Protein AF-A0A848N5G3-F1 (afdb_monomer_lite)

Foldseek 3Di:
DDPDAQPVQKDDDDDDDADVPDDDDDDIDGHDDPDFDPEKHKDKDKDWDDDDPPPPPDPDDPDDDDDDTDIDIDMDIDHPDPDDDDWDKDWDDWDWDADPNDIDIDIDIDTPHNYDDPPDDDDDDDDDVPDD

Radius of gyration: 24.04 Å; chains: 1; bounding box: 46×55×65 Å

pLDDT: mean 83.42, std 13.01, range [45.81, 96.75]

InterPro domains:
  IPR010317 WxL Interacting Protein, peptidoglycan binding domain [PF06030] (4-48)
  IPR021759 WxL Interacting Protein, host binding domain [PF11797] (62-131)

Organism: Enterococcus mundtii (NCBI:txid53346)

Structure (mmCIF, N/CA/C/O backbone):
data_AF-A0A848N5G3-F1
#
_entry.id   AF-A0A848N5G3-F1
#
loop_
_atom_site.group_PDB
_atom_site.id
_atom_site.type_symbol
_atom_site.label_atom_id
_atom_site.label_alt_id
_atom_site.label_comp_id
_atom_site.label_asym_id
_atom_site.label_entity_id
_atom_site.label_seq_id
_atom_site.pdbx_PDB_ins_code
_atom_site.Cartn_x
_atom_site.Cartn_y
_atom_site.Cartn_z
_atom_site.occupancy
_atom_site.B_iso_or_equiv
_atom_site.auth_seq_id
_atom_site.auth_comp_id
_atom_site.auth_asym_id
_atom_site.auth_atom_id
_atom_site.pdbx_PDB_model_num
ATOM 1 N N . THR A 1 1 ? -9.694 -2.261 -12.294 1.00 49.56 1 THR A N 1
ATOM 2 C CA . THR A 1 1 ? -10.459 -1.640 -11.190 1.00 49.56 1 THR A CA 1
ATOM 3 C C . THR A 1 1 ? -10.430 -2.597 -10.019 1.00 49.56 1 THR A C 1
ATOM 5 O O . THR A 1 1 ? -10.474 -3.795 -10.275 1.00 49.56 1 THR A O 1
ATOM 8 N N . LEU A 1 2 ? -10.287 -2.117 -8.780 1.00 58.41 2 LEU A N 1
ATOM 9 C CA . LEU A 1 2 ? -10.338 -2.979 -7.589 1.00 58.41 2 LEU A CA 1
ATOM 10 C C . LEU A 1 2 ? -11.713 -3.656 -7.506 1.00 58.41 2 LEU A C 1
ATOM 12 O O . LEU A 1 2 ? -12.726 -2.984 -7.676 1.00 58.41 2 LEU A O 1
ATOM 16 N N . ILE A 1 3 ? -11.730 -4.977 -7.310 1.00 70.19 3 ILE A N 1
ATOM 17 C CA . ILE A 1 3 ? -12.964 -5.783 -7.306 1.00 70.19 3 ILE A CA 1
ATOM 18 C C . ILE A 1 3 ? -13.710 -5.612 -5.973 1.00 70.19 3 ILE A C 1
ATOM 20 O O . ILE A 1 3 ? -14.935 -5.548 -5.961 1.00 70.19 3 ILE A O 1
ATOM 24 N N . HIS A 1 4 ? -12.969 -5.473 -4.870 1.00 75.94 4 HIS A N 1
ATOM 25 C CA . HIS A 1 4 ? -13.489 -5.226 -3.525 1.00 75.94 4 HIS A CA 1
ATOM 26 C C . HIS A 1 4 ? -12.568 -4.258 -2.780 1.00 75.94 4 HIS A C 1
ATOM 28 O O . HIS A 1 4 ? -11.347 -4.315 -2.958 1.00 75.94 4 HIS A O 1
ATOM 34 N N . SER A 1 5 ? -13.141 -3.390 -1.945 1.00 82.00 5 SER A N 1
ATOM 35 C CA . SER A 1 5 ? -12.381 -2.517 -1.048 1.00 82.00 5 SER A CA 1
ATOM 36 C C . SER A 1 5 ? -12.367 -3.090 0.370 1.00 82.00 5 SER A C 1
ATOM 38 O O . SER A 1 5 ? -13.338 -3.698 0.813 1.00 82.00 5 SER A O 1
ATOM 40 N N . LEU A 1 6 ? -11.245 -2.958 1.084 1.00 83.12 6 LEU A N 1
ATOM 41 C CA . LEU A 1 6 ? -11.062 -3.624 2.380 1.00 83.12 6 LEU A CA 1
ATOM 42 C C . LEU A 1 6 ? -11.947 -3.026 3.491 1.00 83.12 6 LEU A C 1
ATOM 44 O O . LEU A 1 6 ? -12.333 -3.740 4.412 1.00 83.12 6 LEU A O 1
ATOM 48 N N . ASP A 1 7 ? -12.293 -1.745 3.390 1.00 81.88 7 ASP A N 1
ATOM 49 C CA . ASP A 1 7 ? -13.213 -1.056 4.302 1.00 81.88 7 ASP A CA 1
ATOM 50 C C . ASP A 1 7 ? -14.642 -1.614 4.238 1.00 81.88 7 ASP A C 1
ATOM 52 O O . ASP A 1 7 ? -15.320 -1.657 5.257 1.00 81.88 7 ASP A O 1
ATOM 56 N N . GLU A 1 8 ? -15.081 -2.114 3.082 1.00 83.50 8 GLU A N 1
ATOM 57 C CA . GLU A 1 8 ? -16.385 -2.777 2.934 1.00 83.50 8 GLU A CA 1
ATOM 58 C C . GLU A 1 8 ? -16.408 -4.177 3.568 1.00 83.50 8 GLU A C 1
ATOM 60 O O . GLU A 1 8 ? -17.469 -4.693 3.918 1.00 83.50 8 GLU A O 1
ATOM 65 N N . LEU A 1 9 ? -15.236 -4.804 3.707 1.00 85.12 9 LEU A N 1
ATOM 66 C CA . LEU A 1 9 ? -15.079 -6.160 4.238 1.00 85.12 9 LEU A CA 1
ATOM 67 C C . LEU A 1 9 ? -14.825 -6.175 5.750 1.00 85.12 9 LEU A C 1
ATOM 69 O O . LEU A 1 9 ? -14.926 -7.227 6.382 1.00 85.12 9 LEU A O 1
ATOM 73 N N . MET A 1 10 ? -14.460 -5.038 6.340 1.00 84.88 10 MET A N 1
ATOM 74 C CA . MET A 1 10 ? -14.122 -4.922 7.755 1.00 84.88 10 MET A CA 1
ATOM 75 C C . MET A 1 10 ? -15.153 -4.065 8.475 1.00 84.88 10 MET A C 1
ATOM 77 O O . MET A 1 10 ? -15.399 -2.920 8.110 1.00 84.88 10 MET A O 1
ATOM 81 N N . THR A 1 11 ? -15.731 -4.594 9.550 1.00 79.00 11 THR A N 1
ATOM 82 C CA . THR A 1 11 ? -16.658 -3.804 10.364 1.00 79.00 11 THR A CA 1
ATOM 83 C C . THR A 1 11 ? -15.872 -2.769 11.177 1.00 79.00 11 THR A C 1
ATOM 85 O O . THR A 1 11 ? -14.921 -3.157 11.865 1.00 79.00 11 THR A O 1
ATOM 88 N N . PRO A 1 12 ? -16.244 -1.474 11.144 1.00 67.38 12 PRO A N 1
ATOM 89 C CA . PRO A 1 12 ? -15.570 -0.462 11.947 1.00 67.38 12 PRO A CA 1
ATOM 90 C C . PRO A 1 12 ? -15.715 -0.784 13.437 1.00 67.38 12 PRO A C 1
ATOM 92 O O . PRO A 1 12 ? -16.802 -1.125 13.906 1.00 67.38 12 PRO A O 1
ATOM 95 N N . SER A 1 13 ? -14.615 -0.676 14.185 1.00 69.31 13 SER A N 1
ATOM 96 C CA . SER A 1 13 ? -14.664 -0.743 15.645 1.00 69.31 13 SER A CA 1
ATOM 97 C C . SER A 1 13 ? -15.251 0.554 16.198 1.00 69.31 13 SER A C 1
ATOM 99 O O . SER A 1 13 ? -14.902 1.639 15.729 1.00 69.31 13 SER A O 1
ATOM 101 N N . GLU A 1 14 ? -16.104 0.451 17.214 1.00 76.69 14 GLU A N 1
ATOM 102 C CA . GLU A 1 14 ? -16.602 1.609 17.960 1.00 76.69 14 GLU A CA 1
ATOM 103 C C . GLU A 1 14 ? -15.463 2.390 18.644 1.00 76.69 14 GLU A C 1
ATOM 105 O O . GLU A 1 14 ? -14.316 1.937 18.714 1.00 76.69 14 GLU A O 1
ATOM 110 N N . VAL A 1 15 ? -15.782 3.579 19.166 1.00 84.19 15 VAL A N 1
ATOM 111 C CA . VAL A 1 15 ? -14.841 4.385 19.956 1.00 84.19 15 VAL A CA 1
ATOM 112 C C . VAL A 1 15 ? -14.393 3.585 21.179 1.00 84.19 15 VAL A C 1
ATOM 114 O O . VAL A 1 15 ? -15.206 3.175 22.005 1.00 84.19 15 VAL A O 1
ATOM 117 N N . ILE A 1 16 ? -13.083 3.381 21.310 1.00 83.81 16 ILE A N 1
ATOM 118 C CA . ILE A 1 16 ? -12.501 2.633 22.425 1.00 83.81 16 ILE A CA 1
ATOM 119 C C . ILE A 1 16 ? -12.056 3.610 23.510 1.00 83.81 16 ILE A C 1
ATOM 121 O O . ILE A 1 16 ? -11.144 4.407 23.309 1.00 83.81 16 ILE A O 1
ATOM 125 N N . THR A 1 17 ? -12.655 3.512 24.695 1.00 86.94 17 THR A N 1
ATOM 126 C CA . THR A 1 17 ? -12.182 4.228 25.887 1.00 86.94 17 THR A CA 1
ATOM 127 C C . THR A 1 17 ? -11.047 3.447 26.544 1.00 86.94 17 THR A C 1
ATOM 129 O O . THR A 1 17 ? -11.210 2.257 26.821 1.00 86.94 17 THR A O 1
ATOM 132 N N . LEU A 1 18 ? -9.923 4.101 26.833 1.00 85.25 18 LEU A N 1
ATOM 133 C CA . LEU A 1 18 ? -8.777 3.528 27.545 1.00 85.25 18 LEU A CA 1
ATOM 134 C C . LEU A 1 18 ? -8.445 4.389 28.767 1.00 85.25 18 LEU A C 1
ATOM 136 O O . LEU A 1 18 ? -8.372 5.611 28.661 1.00 85.25 18 LEU A O 1
ATOM 140 N N . ALA A 1 19 ? -8.228 3.761 29.919 1.00 88.62 19 ALA A N 1
ATOM 141 C CA . ALA A 1 19 ? -7.653 4.414 31.087 1.00 88.62 19 ALA A CA 1
ATOM 142 C C . ALA A 1 19 ? -6.123 4.549 30.952 1.00 88.62 19 ALA A C 1
ATOM 144 O O . ALA A 1 19 ? -5.477 3.887 30.136 1.00 88.62 19 ALA A O 1
ATOM 145 N N . GLY A 1 20 ? -5.516 5.400 31.783 1.00 87.94 20 GLY A N 1
ATOM 146 C CA . GLY A 1 20 ? -4.062 5.571 31.805 1.00 87.94 20 GLY A CA 1
ATOM 147 C C . GLY A 1 20 ? -3.332 4.251 32.087 1.00 87.94 20 GLY A C 1
ATOM 148 O O . GLY A 1 20 ? -3.651 3.561 33.053 1.00 87.94 20 GLY A O 1
ATOM 149 N N . ASN A 1 21 ? -2.338 3.923 31.255 1.00 89.75 21 ASN A N 1
ATOM 150 C CA . ASN A 1 21 ? -1.591 2.654 31.273 1.00 89.75 21 ASN A CA 1
ATOM 151 C C . ASN A 1 21 ? -2.446 1.387 31.060 1.00 89.75 21 ASN A C 1
ATOM 153 O O . ASN A 1 21 ? -1.993 0.283 31.366 1.00 89.75 21 ASN A O 1
ATOM 157 N N . GLU A 1 22 ? -3.666 1.514 30.537 1.00 91.00 22 GLU A N 1
ATOM 158 C CA . GLU A 1 22 ? -4.500 0.367 30.186 1.00 91.00 22 GLU A CA 1
ATOM 159 C C . GLU A 1 22 ? -4.106 -0.213 28.818 1.00 91.00 22 GLU A C 1
ATOM 161 O O . GLU A 1 22 ? -3.716 0.503 27.899 1.00 91.00 22 GLU A O 1
ATOM 166 N N . THR A 1 23 ? -4.233 -1.531 28.667 1.00 89.50 23 THR A N 1
ATOM 167 C CA . THR A 1 23 ? -4.123 -2.228 27.379 1.00 89.50 23 THR A CA 1
ATOM 168 C C . THR A 1 23 ? -5.419 -2.986 27.123 1.00 89.50 23 THR A C 1
ATOM 170 O O . THR A 1 23 ? -5.820 -3.805 27.950 1.00 89.50 23 THR A O 1
ATOM 173 N N . LYS A 1 24 ? -6.060 -2.746 25.974 1.00 87.00 24 LYS A N 1
ATOM 174 C CA . LYS A 1 24 ? -7.237 -3.505 25.522 1.00 87.00 24 LYS A CA 1
ATOM 175 C C . LYS A 1 24 ? -6.947 -4.225 24.215 1.00 87.00 24 LYS A C 1
ATOM 177 O O . LYS A 1 24 ? -6.277 -3.689 23.337 1.00 87.00 24 LYS A O 1
ATOM 182 N N . VAL A 1 25 ? -7.485 -5.434 24.096 1.00 88.38 25 VAL A N 1
ATOM 183 C CA . VAL A 1 25 ? -7.514 -6.190 22.841 1.00 88.38 25 VAL A CA 1
ATOM 184 C C . VAL A 1 25 ? -8.803 -5.827 22.114 1.00 88.38 25 VAL A C 1
ATOM 186 O O . VAL A 1 25 ? -9.878 -5.894 22.705 1.00 88.38 25 VAL A O 1
ATOM 189 N N . ILE A 1 26 ? -8.686 -5.421 20.852 1.00 86.19 26 ILE A N 1
ATOM 190 C CA . ILE A 1 26 ? -9.821 -5.067 19.996 1.00 86.19 26 ILE A CA 1
ATOM 191 C C . ILE A 1 26 ? -9.961 -6.163 18.948 1.00 86.19 26 ILE A C 1
ATOM 193 O O . ILE A 1 26 ? -9.003 -6.475 18.239 1.00 86.19 26 ILE A O 1
ATOM 197 N N . GLU A 1 27 ? -11.153 -6.738 18.849 1.00 87.38 27 GLU A N 1
ATOM 198 C CA . GLU A 1 27 ? -11.477 -7.731 17.832 1.00 87.38 27 GLU A CA 1
ATOM 199 C C . GLU A 1 27 ? -12.156 -7.041 16.650 1.00 87.38 27 GLU A C 1
ATOM 201 O O . GLU A 1 27 ? -13.192 -6.396 16.803 1.00 87.38 27 GLU A O 1
ATOM 206 N N . ILE A 1 28 ? -11.568 -7.172 15.462 1.00 86.00 28 ILE A N 1
ATOM 207 C CA . ILE A 1 28 ? -12.133 -6.636 14.223 1.00 86.00 28 ILE A CA 1
ATOM 208 C C . ILE A 1 28 ? -12.503 -7.814 13.337 1.00 86.00 28 ILE A C 1
ATOM 210 O O . ILE A 1 28 ? -11.655 -8.632 12.979 1.00 86.00 28 ILE A O 1
ATOM 214 N N . THR A 1 29 ? -13.786 -7.906 12.996 1.00 88.19 29 THR A N 1
ATOM 215 C CA . THR A 1 29 ? -14.287 -8.981 12.141 1.00 88.19 29 THR A CA 1
ATOM 216 C C . THR A 1 29 ? -14.054 -8.624 10.679 1.00 88.19 29 THR A C 1
ATOM 218 O O . THR A 1 29 ? -14.512 -7.584 10.209 1.00 88.19 29 THR A O 1
ATOM 221 N N . LEU A 1 30 ? -13.367 -9.514 9.966 1.00 88.38 30 LEU A N 1
ATOM 222 C CA . LEU A 1 30 ? -13.203 -9.471 8.517 1.00 88.38 30 LEU A CA 1
ATOM 223 C C . LEU A 1 30 ? -14.194 -10.447 7.873 1.00 88.38 30 LEU A C 1
ATOM 225 O O . LEU A 1 30 ? -14.131 -11.654 8.113 1.00 88.38 30 LEU A O 1
ATOM 229 N N . GLN A 1 31 ? -15.095 -9.933 7.043 1.00 90.12 31 GLN A N 1
ATOM 230 C CA . GLN A 1 31 ? -16.012 -10.725 6.233 1.00 90.12 31 GLN A CA 1
ATOM 231 C C . GLN A 1 31 ? -15.436 -10.884 4.830 1.00 90.12 31 GLN A C 1
ATOM 233 O O . GLN A 1 31 ? -15.344 -9.925 4.073 1.00 90.12 31 GLN A O 1
ATOM 238 N N . MET A 1 32 ? -15.042 -12.107 4.473 1.00 88.69 32 MET A N 1
ATOM 239 C CA . MET A 1 32 ? -14.549 -12.383 3.125 1.00 88.69 32 MET A CA 1
ATOM 240 C C . MET A 1 32 ? -15.690 -12.286 2.098 1.00 88.69 32 MET A C 1
ATOM 242 O O . MET A 1 32 ? -16.809 -12.723 2.393 1.00 88.69 32 MET A O 1
ATOM 246 N N . PRO A 1 33 ? -15.425 -11.756 0.889 1.00 86.88 33 PRO A N 1
ATOM 247 C CA . PRO A 1 33 ? -16.410 -11.729 -0.186 1.00 86.88 33 PRO A CA 1
ATOM 248 C C . PRO A 1 33 ? -16.840 -13.152 -0.577 1.00 86.88 33 PRO A C 1
ATOM 250 O O . PRO A 1 33 ? -16.101 -14.119 -0.384 1.00 86.88 33 PRO A O 1
ATOM 253 N N . LYS A 1 34 ? -18.060 -13.280 -1.119 1.00 86.94 34 LYS A N 1
ATOM 254 C CA . LYS A 1 34 ? -18.613 -14.576 -1.558 1.00 86.94 34 LYS A CA 1
ATOM 255 C C . LYS A 1 34 ? -17.826 -15.169 -2.721 1.00 86.94 34 LYS A C 1
ATOM 257 O O . LYS A 1 34 ? -17.602 -16.377 -2.751 1.00 86.94 34 LYS A O 1
ATOM 262 N N . ASP A 1 35 ? -17.435 -14.312 -3.656 1.00 88.50 35 ASP A N 1
ATOM 263 C CA . ASP A 1 35 ? -16.628 -14.688 -4.803 1.00 88.50 35 ASP A CA 1
ATOM 264 C C . ASP A 1 35 ? -15.148 -14.596 -4.420 1.00 88.50 35 ASP A C 1
ATOM 266 O O . ASP A 1 35 ? -14.699 -13.609 -3.833 1.00 88.50 35 ASP A O 1
ATOM 270 N N . ALA A 1 36 ? -14.391 -15.650 -4.720 1.00 88.38 36 ALA A N 1
ATOM 271 C CA . ALA A 1 36 ? -12.957 -15.663 -4.474 1.00 88.38 36 ALA A CA 1
ATOM 272 C C . ALA A 1 36 ? -12.245 -14.700 -5.431 1.00 88.38 36 ALA A C 1
ATOM 274 O O . ALA A 1 36 ? -12.587 -14.620 -6.612 1.00 88.3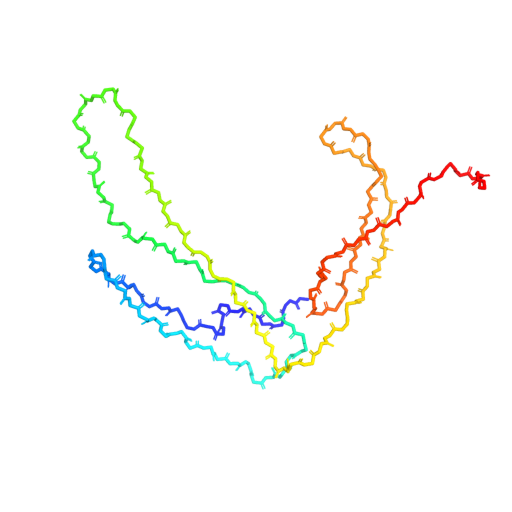8 36 ALA A O 1
ATOM 275 N N . PHE A 1 37 ? -11.221 -14.016 -4.927 1.00 87.75 37 PHE A N 1
ATOM 276 C CA . PHE A 1 37 ? -10.322 -13.197 -5.726 1.00 87.75 37 PHE A CA 1
ATOM 277 C C . PHE A 1 37 ? -8.911 -13.789 -5.719 1.00 87.75 37 PHE A C 1
ATOM 279 O O . PHE A 1 37 ? -8.523 -14.553 -4.832 1.00 87.75 37 PHE A O 1
ATOM 286 N N . GLU A 1 38 ? -8.137 -13.426 -6.734 1.00 88.38 38 GLU A N 1
ATOM 287 C CA . GLU A 1 38 ? -6.732 -13.800 -6.845 1.00 88.38 38 GLU A CA 1
ATOM 288 C C . GLU A 1 38 ? -5.835 -12.691 -6.280 1.00 88.38 38 GLU A C 1
ATOM 290 O O . GLU A 1 38 ? -6.098 -11.503 -6.478 1.00 88.38 38 GLU A O 1
ATOM 295 N N . GLY A 1 39 ? -4.760 -13.083 -5.592 1.00 88.94 39 GLY A N 1
ATOM 296 C CA . GLY A 1 39 ? -3.759 -12.161 -5.061 1.00 88.94 39 GLY A CA 1
ATOM 297 C C . GLY A 1 39 ? -4.112 -11.560 -3.702 1.00 88.94 39 GLY A C 1
ATOM 298 O O . GLY A 1 39 ? -4.664 -12.239 -2.831 1.00 88.94 39 GLY A O 1
ATOM 299 N N . TYR A 1 40 ? -3.732 -10.296 -3.506 1.00 89.38 40 TYR A N 1
ATOM 300 C CA . TYR A 1 40 ? -3.819 -9.604 -2.221 1.00 89.38 40 TYR A CA 1
ATOM 301 C C . TYR A 1 40 ? -4.727 -8.373 -2.275 1.00 89.38 40 TYR A C 1
ATOM 303 O O . TYR A 1 40 ? -4.570 -7.499 -3.127 1.00 89.38 40 TYR A O 1
ATOM 311 N N . LEU A 1 41 ? -5.614 -8.257 -1.287 1.00 89.56 41 LEU A N 1
ATOM 312 C CA . LEU A 1 41 ? -6.240 -6.992 -0.905 1.00 89.56 41 LEU A CA 1
ATOM 313 C C . LEU A 1 41 ? -5.439 -6.384 0.238 1.00 89.56 41 LEU A C 1
ATOM 315 O O . LEU A 1 41 ? -5.095 -7.079 1.195 1.00 89.56 41 LEU A O 1
ATOM 319 N N . ALA A 1 42 ? -5.155 -5.090 0.157 1.00 89.38 42 ALA A N 1
ATOM 320 C CA . ALA A 1 42 ? -4.390 -4.399 1.178 1.00 89.38 42 ALA A CA 1
ATOM 321 C C . ALA A 1 42 ? -5.031 -3.084 1.583 1.00 89.38 42 ALA A C 1
ATOM 323 O O . ALA A 1 42 ? -5.578 -2.350 0.763 1.00 89.38 42 ALA A O 1
ATOM 324 N N . GLY A 1 43 ? -4.918 -2.792 2.868 1.00 88.75 43 GLY A N 1
ATOM 325 C CA . GLY A 1 43 ? -5.365 -1.551 3.466 1.00 88.75 43 GLY A CA 1
ATOM 326 C C . GLY A 1 43 ? -4.696 -1.368 4.817 1.00 88.75 43 GLY A C 1
ATOM 327 O O . GLY A 1 43 ? -3.627 -1.923 5.088 1.00 88.75 43 GLY A O 1
ATOM 328 N N . GLY A 1 44 ? -5.321 -0.586 5.685 1.00 88.94 44 GLY A N 1
ATOM 329 C CA . GLY A 1 44 ? -4.778 -0.363 7.011 1.00 88.94 44 GLY A CA 1
ATOM 330 C C . GLY A 1 44 ? -5.815 0.149 7.986 1.00 88.94 44 GLY A C 1
ATOM 331 O O . GLY A 1 44 ? -6.791 0.794 7.614 1.00 88.94 44 GLY A O 1
ATOM 332 N N . LEU A 1 45 ? -5.560 -0.139 9.252 1.00 88.25 45 LEU A N 1
ATOM 333 C CA . LEU A 1 45 ? -6.297 0.391 10.380 1.00 88.25 45 LEU A CA 1
ATOM 334 C C . LEU A 1 45 ? -5.568 1.635 10.863 1.00 88.25 45 LEU A C 1
ATOM 336 O O . LEU A 1 45 ? -4.410 1.553 11.276 1.00 88.25 45 LEU A O 1
ATOM 340 N N . ARG A 1 46 ? -6.239 2.784 10.798 1.00 88.44 46 ARG A N 1
ATOM 341 C CA . ARG A 1 46 ? -5.751 4.040 11.365 1.00 88.44 46 ARG A CA 1
ATOM 342 C C . ARG A 1 46 ? -6.502 4.306 12.661 1.00 88.44 46 ARG A C 1
ATOM 344 O O . ARG A 1 46 ? -7.699 4.562 12.638 1.00 88.44 46 ARG A O 1
ATOM 351 N N . ILE A 1 47 ? -5.784 4.256 13.772 1.00 87.12 47 ILE A N 1
ATOM 352 C CA . ILE A 1 47 ? -6.312 4.504 15.110 1.00 87.12 47 ILE A CA 1
ATOM 353 C C . ILE A 1 47 ? -5.869 5.902 15.518 1.00 87.12 47 ILE A C 1
ATOM 355 O O . ILE A 1 47 ? -4.673 6.202 15.514 1.00 87.12 47 ILE A O 1
ATOM 359 N N . THR A 1 48 ? -6.830 6.750 15.856 1.00 86.94 48 THR A N 1
ATOM 360 C CA . THR A 1 48 ? -6.597 8.127 16.296 1.00 86.94 48 THR A CA 1
ATOM 361 C C . THR A 1 48 ? -7.281 8.380 17.621 1.00 86.94 48 THR A C 1
ATOM 363 O O . THR A 1 48 ? -8.351 7.836 17.891 1.00 86.94 48 THR A O 1
ATOM 366 N N . GLU A 1 49 ? -6.676 9.241 18.427 1.00 84.50 49 GLU A N 1
ATOM 367 C CA . GLU A 1 49 ? -7.312 9.766 19.627 1.00 84.50 49 GLU A CA 1
ATOM 368 C C . GLU A 1 49 ? -8.522 10.629 19.242 1.00 84.50 49 GLU A C 1
ATOM 370 O O . GLU A 1 49 ? -8.406 11.554 18.436 1.00 84.50 49 GLU A O 1
ATOM 375 N N . VAL A 1 50 ? -9.690 10.318 19.809 1.00 81.75 50 VAL A N 1
ATOM 376 C CA . VAL A 1 50 ? -10.870 11.182 19.710 1.00 81.75 50 VAL A CA 1
ATOM 377 C C . VAL A 1 50 ? -10.730 12.245 20.790 1.00 81.75 50 VAL A C 1
ATOM 379 O O . VAL A 1 50 ? -10.785 11.929 21.976 1.00 81.75 50 VAL A O 1
ATOM 382 N N . LYS A 1 51 ? -10.518 13.494 20.382 1.00 72.50 51 LYS A N 1
ATOM 383 C CA . LYS A 1 51 ? -10.463 14.633 21.300 1.00 72.50 51 LYS A CA 1
ATOM 384 C C . LYS A 1 51 ? -11.840 15.275 21.373 1.00 72.50 51 LYS A C 1
ATOM 386 O O . LYS A 1 51 ? -12.459 15.505 20.337 1.00 72.50 51 LYS A O 1
ATOM 391 N N . GLU A 1 52 ? -12.300 15.576 22.580 1.00 63.91 52 GLU A N 1
ATOM 392 C CA . GLU A 1 52 ? -13.371 16.553 22.746 1.00 63.91 52 GLU A CA 1
ATOM 393 C C . GLU A 1 52 ? -12.808 17.921 22.339 1.00 63.91 52 GLU A C 1
ATOM 395 O O . GLU A 1 52 ? -11.648 18.234 22.633 1.00 63.91 52 GLU A O 1
ATOM 400 N N . GLU A 1 53 ? -13.583 18.706 21.591 1.00 56.47 53 GLU A N 1
ATOM 401 C CA . GLU A 1 53 ? -13.223 20.090 21.302 1.00 56.47 53 GLU A CA 1
ATOM 402 C C . GLU A 1 53 ? -13.197 20.846 22.633 1.00 56.47 53 GLU A C 1
ATOM 404 O O . GLU A 1 53 ? -14.223 21.294 23.135 1.00 56.47 53 GLU A O 1
ATOM 409 N N . GLU A 1 54 ? -12.022 20.948 23.251 1.00 52.28 54 GLU A N 1
ATOM 410 C CA . GLU A 1 54 ? -11.808 21.933 24.299 1.00 52.28 54 GLU A CA 1
ATOM 411 C C . GLU A 1 54 ? -11.973 23.306 23.647 1.00 52.28 54 GLU A C 1
ATOM 413 O O . GLU A 1 54 ? -11.094 23.756 22.899 1.00 52.28 54 GLU A O 1
ATOM 418 N N . ASP A 1 55 ? -13.122 23.935 23.918 1.00 46.03 55 ASP A N 1
ATOM 419 C CA . ASP A 1 55 ? -13.355 25.360 23.728 1.00 46.03 55 ASP A CA 1
ATOM 420 C C . ASP A 1 55 ? -12.098 26.100 24.177 1.00 46.03 55 ASP A C 1
ATOM 422 O O . ASP A 1 55 ? -11.698 26.089 25.345 1.00 46.03 55 ASP A O 1
ATOM 426 N N . SER A 1 56 ? -11.414 26.692 23.207 1.00 46.97 56 SER A N 1
ATOM 427 C CA . SER A 1 56 ? -10.192 27.434 23.435 1.00 46.97 56 SER A CA 1
ATOM 428 C C . SER A 1 56 ? -10.521 28.764 24.107 1.00 46.97 56 SER A C 1
ATOM 430 O O . SER A 1 56 ? -10.489 29.805 23.455 1.00 46.97 56 SER A O 1
ATOM 432 N N . ASP A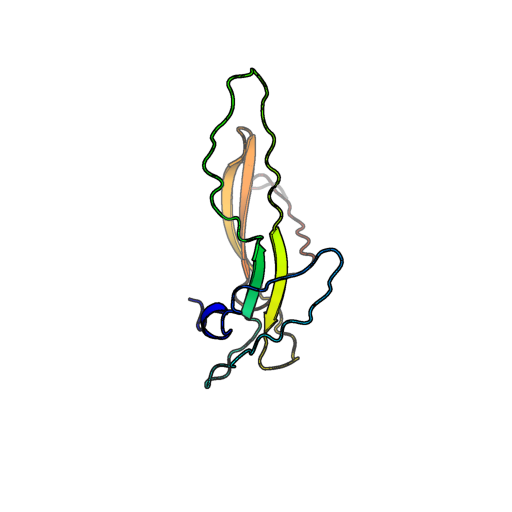 1 57 ? -10.784 28.753 25.409 1.00 45.81 57 ASP A N 1
ATOM 433 C CA . ASP A 1 57 ? -10.588 29.934 26.244 1.00 45.81 57 ASP A CA 1
ATOM 434 C C . ASP A 1 57 ? -9.099 30.008 26.597 1.00 45.81 57 ASP A C 1
ATOM 436 O O . ASP A 1 57 ? -8.633 29.583 27.654 1.00 45.81 57 ASP A O 1
ATOM 440 N N . ALA A 1 58 ? -8.310 30.509 25.646 1.00 51.50 58 ALA A N 1
ATOM 441 C CA . ALA A 1 58 ? -6.938 30.912 25.907 1.00 51.50 58 ALA A CA 1
ATOM 442 C C . ALA A 1 58 ? -6.956 32.225 26.717 1.00 51.50 58 ALA A C 1
ATOM 444 O O . ALA A 1 58 ? -7.397 33.249 26.186 1.00 51.50 58 ALA A O 1
ATOM 445 N N . PRO A 1 59 ? -6.443 32.273 27.963 1.00 46.12 59 PRO A N 1
ATOM 446 C CA . PRO A 1 59 ? -6.168 33.546 28.610 1.00 46.12 59 PRO A CA 1
ATOM 447 C C . PRO A 1 59 ? -4.988 34.186 27.868 1.00 46.12 59 PRO A C 1
ATOM 449 O O . PRO A 1 59 ? -3.924 33.579 27.752 1.00 46.12 59 PRO A O 1
ATOM 452 N N . GLY A 1 60 ? -5.190 35.390 27.331 1.00 49.75 60 GLY A N 1
ATOM 453 C CA . GLY A 1 60 ? -4.237 36.101 26.476 1.00 49.75 60 GLY A CA 1
ATOM 454 C C . GLY A 1 60 ? -2.796 36.119 26.999 1.00 49.75 60 GLY A C 1
ATOM 455 O O . GLY A 1 60 ? -2.462 36.864 27.918 1.00 49.75 60 GLY A O 1
ATOM 456 N N . GLY A 1 61 ? -1.930 35.342 26.350 1.00 52.34 61 GLY A N 1
ATOM 457 C CA . GLY A 1 61 ? -0.485 35.354 26.538 1.00 52.34 61 GLY A CA 1
ATOM 458 C C . GLY A 1 61 ? 0.205 34.832 25.281 1.00 52.34 61 GLY A C 1
ATOM 459 O O . GLY A 1 61 ? -0.262 33.870 24.677 1.00 52.34 61 GLY A O 1
ATOM 460 N N . GLU A 1 62 ? 1.292 35.489 24.874 1.00 55.16 62 GLU A N 1
ATOM 461 C CA . GLU A 1 62 ? 2.115 35.208 23.685 1.00 55.16 62 GLU A CA 1
ATOM 462 C C . GLU A 1 62 ? 2.852 33.853 23.779 1.00 55.16 62 GLU A C 1
ATOM 464 O O . GLU A 1 62 ? 4.078 33.782 23.806 1.00 55.16 62 GLU A O 1
ATOM 469 N N . GLY A 1 63 ? 2.110 32.751 23.867 1.00 58.56 63 GLY A N 1
ATOM 470 C CA . GLY A 1 63 ? 2.645 31.396 23.909 1.00 58.56 63 GLY A CA 1
ATOM 471 C C . GLY A 1 63 ? 2.076 30.567 22.769 1.00 58.56 63 GLY A C 1
ATOM 472 O O . GLY A 1 63 ? 0.868 30.367 22.681 1.00 58.56 63 GLY A O 1
ATOM 473 N N . VAL A 1 64 ? 2.940 30.049 21.896 1.00 60.91 64 VAL A N 1
ATOM 474 C CA . VAL A 1 64 ? 2.533 29.029 20.923 1.00 60.91 64 VAL A CA 1
ATOM 475 C C . VAL A 1 64 ? 2.239 27.743 21.698 1.00 60.91 64 VAL A C 1
ATOM 477 O O . VAL A 1 64 ? 3.157 27.070 22.163 1.00 60.91 64 VAL A O 1
ATOM 480 N N . ALA A 1 65 ? 0.962 27.402 21.864 1.00 66.62 65 ALA A N 1
ATOM 481 C CA . ALA A 1 65 ? 0.564 26.122 22.435 1.00 66.62 65 ALA A CA 1
ATOM 482 C C . ALA A 1 65 ? 0.749 25.016 21.381 1.00 66.62 65 ALA A C 1
ATOM 484 O O . ALA A 1 65 ? 0.028 24.970 20.384 1.00 66.62 65 ALA A O 1
ATOM 485 N N . ILE A 1 66 ? 1.725 24.126 21.582 1.00 66.75 66 ILE A N 1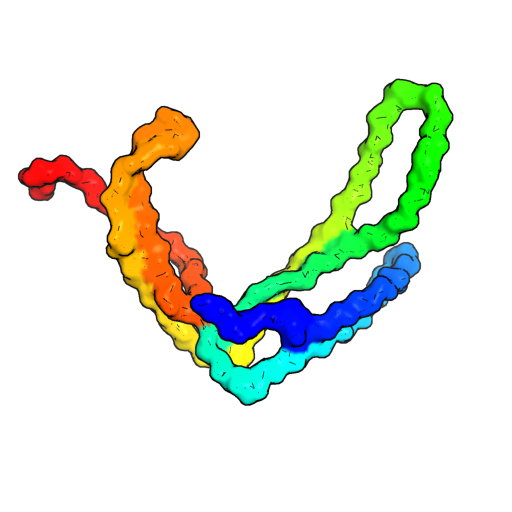
ATOM 486 C CA . ILE A 1 66 ? 1.922 22.950 20.723 1.00 66.75 66 ILE A CA 1
ATOM 487 C C . ILE A 1 66 ? 0.938 21.863 21.164 1.00 66.75 66 ILE A C 1
ATOM 489 O O . ILE A 1 66 ? 1.047 21.333 22.268 1.00 66.75 66 ILE A O 1
ATOM 493 N N . LYS A 1 67 ? -0.011 21.516 20.289 1.00 66.88 67 LYS A N 1
ATOM 494 C CA . LYS A 1 67 ? -0.934 20.389 20.478 1.00 66.88 67 LYS A CA 1
ATOM 495 C C . LYS A 1 67 ? -0.424 19.186 19.680 1.00 66.88 67 LYS A C 1
ATOM 497 O O . LYS A 1 67 ? -0.405 19.230 18.455 1.00 66.88 67 LYS A O 1
ATOM 502 N N . ASN A 1 68 ? -0.020 18.118 20.368 1.00 71.56 68 ASN A N 1
ATOM 503 C CA . ASN A 1 68 ? 0.420 16.877 19.722 1.00 71.56 68 ASN A CA 1
ATOM 504 C C . ASN A 1 68 ? -0.783 15.980 19.393 1.00 71.56 68 ASN A C 1
ATOM 506 O O . ASN A 1 68 ? -1.676 15.804 20.224 1.00 71.56 68 ASN A O 1
ATOM 510 N N . GLU A 1 69 ? -0.801 15.403 18.194 1.00 78.31 69 GLU A N 1
ATOM 511 C CA . GLU A 1 69 ? -1.765 14.388 17.763 1.00 78.31 69 GLU A CA 1
ATOM 512 C C . GLU A 1 69 ? -1.004 13.122 17.378 1.00 78.31 69 GLU A C 1
ATOM 514 O O . GLU A 1 69 ? -0.003 13.181 16.661 1.00 78.31 69 GLU A O 1
ATOM 519 N N . PHE A 1 70 ? -1.478 11.981 17.867 1.00 80.00 70 PHE A N 1
ATOM 520 C CA . PHE A 1 70 ? -0.872 10.687 17.597 1.00 80.00 70 PHE A CA 1
ATOM 521 C C . PHE A 1 70 ? -1.856 9.818 16.819 1.00 80.00 70 PHE A C 1
ATOM 523 O O . PHE A 1 70 ? -3.023 9.683 17.187 1.00 80.00 70 PHE A O 1
ATOM 530 N N . ALA A 1 71 ? -1.364 9.222 15.736 1.00 85.25 71 ALA A N 1
ATOM 531 C CA . ALA A 1 71 ? -2.093 8.243 14.949 1.00 85.25 71 ALA A CA 1
ATOM 532 C C . ALA A 1 71 ? -1.244 6.979 14.817 1.00 85.25 71 ALA A C 1
ATOM 534 O O . ALA A 1 71 ? -0.084 7.043 14.403 1.00 85.25 71 ALA A O 1
ATOM 535 N N . HIS A 1 72 ? -1.830 5.831 15.138 1.00 87.75 72 HIS A N 1
ATOM 536 C CA . HIS A 1 72 ? -1.209 4.528 14.937 1.00 87.75 72 HIS A CA 1
ATOM 537 C C . HIS A 1 72 ? -1.783 3.879 13.682 1.00 87.75 72 HIS A C 1
ATOM 539 O O . HIS A 1 72 ? -2.999 3.838 13.504 1.00 87.75 72 HIS A O 1
ATOM 545 N N . VAL A 1 73 ? -0.909 3.375 12.809 1.00 90.06 73 VAL A N 1
ATOM 546 C CA . VAL A 1 73 ? -1.307 2.717 11.561 1.00 90.06 73 VAL A CA 1
ATOM 547 C C . VAL A 1 73 ? -0.830 1.273 11.575 1.00 90.06 73 VAL A C 1
ATOM 549 O O . VAL A 1 73 ? 0.361 1.012 11.732 1.00 90.06 73 VAL A O 1
ATOM 552 N N . VAL A 1 74 ? -1.763 0.344 11.387 1.00 90.19 74 VAL A N 1
ATOM 553 C CA . VAL A 1 74 ? -1.487 -1.090 11.246 1.00 90.19 74 VAL A CA 1
ATOM 554 C C . VAL A 1 74 ? -1.881 -1.518 9.839 1.00 90.19 74 VAL A C 1
ATOM 556 O O . VAL A 1 74 ? -3.032 -1.356 9.445 1.00 90.19 74 VAL A O 1
ATOM 559 N N . GLY A 1 75 ? -0.930 -2.051 9.070 1.00 90.81 75 GLY A N 1
ATOM 560 C CA . GLY A 1 75 ? -1.198 -2.581 7.732 1.00 90.81 75 GLY A CA 1
ATOM 561 C C . GLY A 1 75 ? -1.947 -3.910 7.793 1.00 90.81 75 GLY A C 1
ATOM 562 O O . GLY A 1 75 ? -1.605 -4.778 8.595 1.00 90.81 75 GLY A O 1
ATOM 563 N N . VAL A 1 76 ? -2.949 -4.076 6.932 1.00 90.81 76 VAL A N 1
ATOM 564 C CA . VAL A 1 76 ? -3.749 -5.302 6.820 1.00 90.81 76 VAL A CA 1
ATOM 565 C C . VAL A 1 76 ? -3.658 -5.813 5.388 1.00 90.81 76 VAL A C 1
ATOM 567 O O . VAL A 1 76 ? -3.898 -5.063 4.444 1.00 90.81 76 VAL A O 1
ATOM 570 N N . VAL A 1 77 ? -3.308 -7.091 5.233 1.00 90.44 77 VAL A N 1
ATOM 571 C CA . VAL A 1 77 ? -3.224 -7.777 3.939 1.00 90.44 77 VAL A CA 1
ATOM 572 C C . VAL A 1 77 ? -4.059 -9.049 4.005 1.00 90.44 77 VAL A C 1
ATOM 574 O O . VAL A 1 77 ? -3.905 -9.851 4.926 1.00 90.44 77 VAL A O 1
ATOM 577 N N . VAL A 1 78 ? -4.939 -9.230 3.024 1.00 90.69 78 VAL A N 1
ATOM 578 C CA . VAL A 1 78 ? -5.914 -10.319 2.954 1.00 90.69 78 VAL A CA 1
ATOM 579 C C . VAL A 1 78 ? -5.759 -11.058 1.629 1.00 90.69 78 VAL A C 1
ATOM 581 O O . VAL A 1 78 ? -5.581 -10.441 0.584 1.00 90.69 78 VAL A O 1
ATOM 584 N N . SER A 1 79 ? -5.837 -12.387 1.671 1.00 90.94 79 SER A N 1
ATOM 585 C CA . SER A 1 79 ? -5.805 -13.264 0.493 1.00 90.94 79 SER A CA 1
ATOM 586 C C . SER A 1 79 ? -6.717 -14.471 0.705 1.00 90.94 79 SER A C 1
ATOM 588 O O . SER A 1 79 ? -6.866 -14.945 1.834 1.00 90.94 79 SER A O 1
ATOM 590 N N . ASN A 1 80 ? -7.334 -14.973 -0.370 1.00 89.88 80 ASN A N 1
ATOM 591 C CA . ASN A 1 80 ? -8.111 -16.216 -0.321 1.00 89.88 80 ASN A CA 1
ATOM 592 C C . ASN A 1 80 ? -7.218 -17.458 -0.186 1.00 89.88 80 ASN A C 1
ATOM 594 O O . ASN A 1 80 ? -7.635 -18.444 0.422 1.00 89.88 80 ASN A O 1
ATOM 598 N N . THR A 1 81 ? -6.006 -17.423 -0.744 1.00 87.75 81 THR A N 1
ATOM 599 C CA . THR A 1 81 ? -5.047 -18.533 -0.713 1.00 87.75 81 THR A CA 1
ATOM 600 C C . THR A 1 81 ? -3.684 -18.058 -0.221 1.00 87.75 81 THR A C 1
ATOM 602 O O . THR A 1 81 ? -3.366 -16.873 -0.244 1.00 87.75 81 THR A O 1
ATOM 605 N N . ARG A 1 82 ? -2.862 -18.999 0.251 1.00 82.94 82 ARG A N 1
ATOM 606 C CA . ARG A 1 82 ? -1.464 -18.725 0.629 1.00 82.94 82 ARG A CA 1
ATOM 607 C C . ARG A 1 82 ? -0.500 -18.854 -0.548 1.00 82.94 82 ARG A C 1
ATOM 609 O O . ARG A 1 82 ? 0.708 -18.738 -0.352 1.00 82.94 82 ARG A O 1
ATOM 616 N N . ASP A 1 83 ? -1.027 -19.131 -1.732 1.00 82.12 83 ASP A N 1
ATOM 617 C CA . ASP A 1 83 ? -0.223 -19.299 -2.927 1.00 82.12 83 ASP A CA 1
ATOM 618 C C . ASP A 1 83 ? 0.342 -17.944 -3.351 1.00 82.12 83 ASP A C 1
ATOM 620 O O . ASP A 1 83 ? -0.326 -16.910 -3.278 1.00 82.12 83 ASP A O 1
ATOM 624 N N . SER A 1 84 ? 1.603 -17.935 -3.769 1.00 77.75 84 SER A N 1
ATOM 625 C CA . SER A 1 84 ? 2.246 -16.718 -4.243 1.00 77.75 84 SER A CA 1
ATOM 626 C C . SER A 1 84 ? 1.840 -16.435 -5.686 1.00 77.75 84 SER A C 1
ATOM 628 O O . SER A 1 84 ? 2.143 -17.228 -6.578 1.00 77.75 84 SER A O 1
ATOM 630 N N . VAL A 1 85 ? 1.237 -15.273 -5.925 1.00 86.44 85 VAL A N 1
ATOM 631 C CA . VAL A 1 85 ? 1.051 -14.733 -7.277 1.00 86.44 85 VAL A CA 1
ATOM 632 C C . VAL A 1 85 ? 2.361 -14.077 -7.716 1.00 86.44 85 VAL A C 1
ATOM 634 O O . VAL A 1 85 ? 2.877 -13.190 -7.028 1.00 86.44 85 VAL A O 1
ATOM 637 N N . GLN A 1 86 ? 2.922 -14.541 -8.835 1.00 89.00 86 GLN A N 1
ATOM 638 C CA . GLN A 1 86 ? 4.174 -14.029 -9.393 1.00 89.00 86 GLN A CA 1
ATOM 639 C C . GLN A 1 86 ? 3.929 -12.652 -10.034 1.00 89.00 86 GLN A C 1
ATOM 641 O O . GLN A 1 86 ? 3.026 -12.548 -10.859 1.00 89.00 86 GLN A O 1
ATOM 646 N N . PRO A 1 87 ? 4.712 -11.609 -9.703 1.00 91.69 87 PRO A N 1
ATOM 647 C CA . PRO A 1 87 ? 4.575 -10.314 -10.352 1.00 91.69 87 PRO A CA 1
ATOM 648 C C . PRO A 1 87 ? 5.001 -10.346 -11.819 1.00 91.69 87 PRO A C 1
ATOM 650 O O . PRO A 1 87 ? 6.048 -10.905 -12.147 1.00 91.69 87 PRO A O 1
ATOM 653 N N . GLU A 1 88 ? 4.230 -9.681 -12.678 1.00 92.94 88 GLU A N 1
ATOM 654 C CA . GLU A 1 88 ? 4.535 -9.489 -14.097 1.00 92.94 88 GLU A CA 1
ATOM 655 C C . GLU A 1 88 ? 4.736 -8.001 -14.367 1.00 92.94 88 GLU A C 1
ATOM 657 O O . GLU A 1 88 ? 3.800 -7.213 -14.233 1.00 92.94 88 GLU A O 1
ATOM 662 N N . LEU A 1 89 ? 5.970 -7.628 -14.711 1.00 93.88 89 LEU A N 1
ATOM 663 C CA . LEU A 1 89 ? 6.382 -6.246 -14.926 1.00 93.88 89 LEU A CA 1
ATOM 664 C C . LEU A 1 89 ? 6.622 -5.971 -16.408 1.00 93.88 89 LEU A C 1
ATOM 666 O O . LEU A 1 89 ? 7.415 -6.665 -17.042 1.00 93.88 89 LEU A O 1
ATOM 670 N N . GLU A 1 90 ? 6.021 -4.901 -16.918 1.00 95.81 90 GLU A N 1
ATOM 671 C CA . GLU A 1 90 ? 6.247 -4.423 -18.283 1.00 95.81 90 GLU A CA 1
ATOM 672 C C . GLU A 1 90 ? 6.683 -2.957 -18.292 1.00 95.81 90 GLU A C 1
ATOM 674 O O . GLU A 1 90 ? 6.173 -2.129 -17.529 1.00 95.81 90 GLU A O 1
ATOM 679 N N . LEU A 1 91 ? 7.635 -2.638 -19.171 1.00 95.88 91 LEU A N 1
ATOM 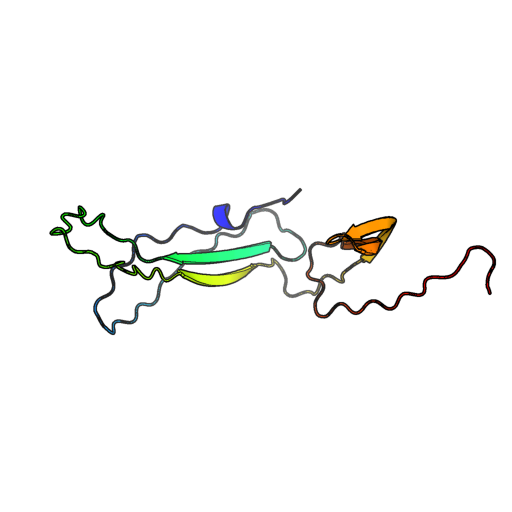680 C CA . LEU A 1 91 ? 8.037 -1.270 -19.468 1.00 95.88 91 LEU A CA 1
ATOM 681 C C . LEU A 1 91 ? 7.108 -0.707 -20.547 1.00 95.88 91 LEU A C 1
ATOM 683 O O . LEU A 1 91 ? 7.223 -1.081 -21.711 1.00 95.88 91 LEU A O 1
ATOM 687 N N . LEU A 1 92 ? 6.209 0.192 -20.157 1.00 96.75 92 LEU A N 1
ATOM 688 C CA . LEU A 1 92 ? 5.190 0.742 -21.051 1.00 96.75 92 LEU A CA 1
ATOM 689 C C . LEU A 1 92 ? 5.685 1.940 -21.853 1.00 96.75 92 LEU A C 1
ATOM 691 O O . LEU A 1 92 ? 5.319 2.096 -23.014 1.00 96.75 92 LEU A O 1
ATOM 695 N N . ASP A 1 93 ? 6.488 2.800 -21.229 1.00 95.88 93 ASP A N 1
ATOM 696 C CA . ASP A 1 93 ? 6.961 4.023 -21.867 1.00 95.88 93 ASP A CA 1
ATOM 697 C C . ASP A 1 93 ? 8.309 4.474 -21.302 1.00 95.88 93 ASP A C 1
ATOM 699 O O . ASP A 1 93 ? 8.645 4.186 -20.149 1.00 95.88 93 ASP A O 1
ATOM 703 N N . VAL A 1 94 ? 9.069 5.193 -22.129 1.00 95.00 94 VAL A N 1
ATOM 704 C CA . VAL A 1 94 ? 10.328 5.854 -21.775 1.00 95.00 94 VAL A CA 1
ATOM 705 C C . VAL A 1 94 ? 10.359 7.229 -22.426 1.00 95.00 94 VAL A C 1
ATOM 707 O O . VAL A 1 94 ? 10.330 7.352 -23.650 1.00 95.00 94 VAL A O 1
ATOM 710 N N . PHE A 1 95 ? 10.494 8.272 -21.614 1.00 94.62 95 PHE A N 1
ATOM 711 C CA . PHE A 1 95 ? 10.389 9.652 -22.074 1.00 94.62 95 PHE A CA 1
ATOM 712 C C . PHE A 1 95 ? 11.342 10.586 -21.325 1.00 94.62 95 PHE A C 1
ATOM 714 O O . PHE A 1 95 ? 11.826 10.291 -20.233 1.00 94.62 95 PHE A O 1
ATOM 721 N N . ALA A 1 96 ? 11.647 11.729 -21.940 1.00 94.81 96 ALA A N 1
ATOM 722 C CA . ALA A 1 96 ? 12.395 12.794 -21.284 1.00 94.81 96 ALA A CA 1
ATOM 723 C C . ALA A 1 96 ? 11.458 13.607 -20.385 1.00 94.81 96 ALA A C 1
ATOM 725 O O . ALA A 1 96 ? 10.354 13.954 -20.800 1.00 94.81 96 ALA A O 1
ATOM 726 N N . ASP A 1 97 ? 11.917 13.934 -19.183 1.00 95.94 97 ASP A N 1
ATOM 727 C CA . ASP A 1 97 ? 11.123 14.645 -18.182 1.00 95.94 97 ASP A CA 1
ATOM 728 C C . ASP A 1 97 ? 12.007 15.585 -17.345 1.00 95.94 97 ASP A C 1
ATOM 730 O O . ASP A 1 97 ? 13.240 15.590 -17.462 1.00 95.94 97 ASP A O 1
ATOM 734 N N . GLN A 1 98 ? 11.386 16.402 -16.497 1.00 96.25 98 GLN A N 1
ATOM 735 C CA . GLN A 1 98 ? 12.067 17.277 -15.559 1.00 96.25 98 GLN A CA 1
ATOM 736 C C . GLN A 1 98 ? 11.558 17.057 -14.132 1.00 96.25 98 GLN A C 1
ATOM 738 O O . GLN A 1 98 ? 10.452 17.453 -13.778 1.00 96.25 98 GLN A O 1
ATOM 743 N N . LEU A 1 99 ? 12.423 16.521 -13.268 1.00 94.12 99 LEU A N 1
ATOM 744 C CA . LEU A 1 99 ? 12.134 16.357 -11.845 1.00 94.12 99 LEU A CA 1
ATOM 745 C C . LEU A 1 99 ? 12.935 17.384 -11.042 1.00 94.12 99 LEU A C 1
ATOM 747 O O . LEU A 1 99 ? 14.166 17.391 -11.085 1.00 94.12 99 LEU A O 1
ATOM 751 N N . ASN A 1 100 ? 12.249 18.267 -10.309 1.00 94.62 100 ASN A N 1
ATOM 752 C CA . ASN A 1 100 ? 12.878 19.339 -9.521 1.00 94.62 100 ASN A CA 1
ATOM 753 C C . ASN A 1 100 ? 13.881 20.181 -10.337 1.00 94.62 100 ASN A C 1
ATOM 755 O O . ASN A 1 100 ? 15.019 20.396 -9.915 1.00 94.62 100 ASN A O 1
ATOM 759 N N . TYR A 1 101 ? 13.467 20.636 -11.524 1.00 94.50 101 TYR A N 1
ATOM 760 C CA . TYR A 1 101 ? 14.281 21.431 -12.457 1.00 94.50 101 TYR A CA 1
ATOM 761 C C . TYR A 1 101 ? 15.526 20.721 -13.028 1.00 94.50 101 TYR A C 1
ATOM 763 O O . TYR A 1 101 ? 16.397 21.371 -13.607 1.00 94.50 101 TYR A O 1
ATOM 771 N N . ARG A 1 102 ? 15.632 19.389 -12.902 1.00 96.31 102 ARG A N 1
ATOM 772 C CA . ARG A 1 102 ? 16.710 18.585 -13.500 1.00 96.31 102 ARG A CA 1
ATOM 773 C C . ARG A 1 102 ? 16.164 17.667 -14.583 1.00 96.31 102 ARG A C 1
ATOM 775 O O . ARG A 1 102 ? 15.168 16.986 -14.362 1.00 96.31 102 ARG A O 1
ATOM 782 N N . ASN A 1 103 ? 16.845 17.635 -15.727 1.00 94.62 103 ASN A N 1
ATOM 783 C CA . ASN A 1 103 ? 16.499 16.739 -16.828 1.00 94.62 103 ASN A CA 1
ATOM 784 C C . ASN A 1 103 ? 16.750 15.286 -16.413 1.00 94.62 103 ASN A C 1
ATOM 786 O O . ASN A 1 103 ? 17.842 14.958 -15.943 1.00 94.62 103 ASN A O 1
ATOM 790 N N . VAL A 1 104 ? 15.752 14.434 -16.619 1.00 94.44 104 VAL A N 1
ATOM 791 C CA . VAL A 1 104 ? 15.796 12.998 -16.335 1.00 94.44 104 VAL A CA 1
ATOM 792 C C . VAL A 1 104 ? 15.215 12.215 -17.512 1.00 94.44 104 VAL A C 1
ATOM 794 O O . VAL A 1 104 ? 14.492 12.763 -18.345 1.00 94.44 104 VAL A O 1
ATOM 797 N N . ILE A 1 105 ? 15.550 10.929 -17.586 1.00 93.12 105 ILE A N 1
ATOM 798 C CA . ILE A 1 105 ? 14.832 9.967 -18.422 1.00 93.12 105 ILE A CA 1
ATOM 799 C C . ILE A 1 105 ? 13.913 9.190 -17.486 1.00 93.12 105 ILE A C 1
ATOM 801 O O . ILE A 1 105 ? 14.393 8.502 -16.585 1.00 93.12 105 ILE A O 1
ATOM 805 N N . SER A 1 106 ? 12.611 9.349 -17.682 1.00 94.81 106 SER A N 1
ATOM 806 C CA . SER A 1 106 ? 11.569 8.681 -16.912 1.00 94.81 106 SER A CA 1
ATOM 807 C C . SER A 1 106 ? 11.097 7.434 -17.654 1.00 94.81 106 SER A C 1
ATOM 809 O O . SER A 1 106 ? 11.116 7.381 -18.885 1.00 94.81 106 SER A O 1
ATOM 811 N N . ALA A 1 107 ? 10.685 6.423 -16.895 1.00 94.38 107 ALA A N 1
ATOM 812 C CA . ALA A 1 107 ? 10.170 5.166 -17.413 1.00 94.38 107 ALA A CA 1
ATOM 813 C C . ALA A 1 107 ? 8.910 4.764 -16.643 1.00 94.38 107 ALA A C 1
ATOM 815 O O . ALA A 1 107 ? 8.878 4.848 -15.413 1.00 94.38 107 ALA A O 1
ATOM 816 N N . THR A 1 108 ? 7.887 4.302 -17.357 1.00 95.38 108 THR A N 1
ATOM 817 C CA . THR A 1 108 ? 6.669 3.751 -16.757 1.00 95.38 108 THR A CA 1
ATOM 818 C C . THR A 1 108 ? 6.781 2.234 -16.718 1.00 95.38 108 THR A C 1
ATOM 820 O O . THR A 1 108 ? 6.655 1.575 -17.746 1.00 95.38 108 THR A O 1
ATOM 823 N N . LEU A 1 109 ? 7.016 1.684 -15.527 1.00 94.69 109 LEU A N 1
ATOM 824 C CA . LEU A 1 109 ? 7.025 0.245 -15.269 1.00 94.69 109 LEU A CA 1
ATOM 825 C C . LEU A 1 109 ? 5.746 -0.144 -14.519 1.00 94.69 109 LEU A C 1
ATOM 827 O O . LEU A 1 109 ? 5.453 0.438 -13.474 1.00 94.69 109 LEU A O 1
ATOM 831 N N . GLN A 1 110 ? 4.997 -1.119 -15.029 1.00 94.69 110 GLN A N 1
ATOM 832 C CA . GLN A 1 110 ? 3.704 -1.516 -14.467 1.00 94.69 110 GLN A CA 1
ATOM 833 C C . GLN A 1 110 ? 3.681 -2.995 -14.084 1.00 94.69 110 GLN A C 1
ATOM 835 O O . GLN A 1 110 ? 4.077 -3.839 -14.880 1.00 94.69 110 GLN A O 1
ATOM 840 N N . ASN A 1 111 ? 3.181 -3.297 -12.878 1.00 94.06 111 ASN A N 1
ATOM 841 C CA . ASN A 1 111 ? 2.820 -4.654 -12.471 1.00 94.06 111 ASN A CA 1
ATOM 842 C C . ASN A 1 111 ? 1.344 -4.918 -12.792 1.00 94.06 111 ASN A C 1
ATOM 844 O O . ASN A 1 111 ? 0.477 -4.228 -12.254 1.00 94.06 111 ASN A O 1
ATOM 848 N N . PHE A 1 112 ? 1.053 -5.906 -13.635 1.00 91.56 112 PHE A N 1
ATOM 849 C CA . PHE A 1 112 ? -0.324 -6.241 -14.031 1.00 91.56 112 PHE A CA 1
ATOM 850 C C . PHE A 1 112 ? -1.008 -7.260 -13.122 1.00 91.56 112 PHE A C 1
ATOM 852 O O . PHE A 1 112 ? -2.223 -7.445 -13.197 1.00 91.56 112 PHE A O 1
ATOM 859 N N . THR A 1 113 ? -0.245 -7.909 -12.251 1.00 91.94 113 THR A N 1
ATOM 860 C CA . THR A 1 113 ? -0.768 -8.945 -11.357 1.00 91.94 113 THR A CA 1
ATOM 861 C C . THR A 1 113 ? -1.179 -8.358 -10.003 1.00 91.94 113 THR A C 1
ATOM 863 O O . THR A 1 113 ? -0.571 -7.385 -9.544 1.00 91.94 113 THR A O 1
ATOM 866 N N . PRO A 1 114 ? -2.176 -8.948 -9.316 1.00 90.25 114 PRO A N 1
ATOM 867 C CA . PRO A 1 114 ? -2.678 -8.477 -8.021 1.00 90.25 114 PRO A CA 1
ATOM 868 C C . PRO A 1 114 ? -1.744 -8.855 -6.853 1.00 90.25 114 PRO A C 1
ATOM 870 O O . PRO A 1 114 ? -2.170 -9.396 -5.834 1.00 90.25 114 PRO A O 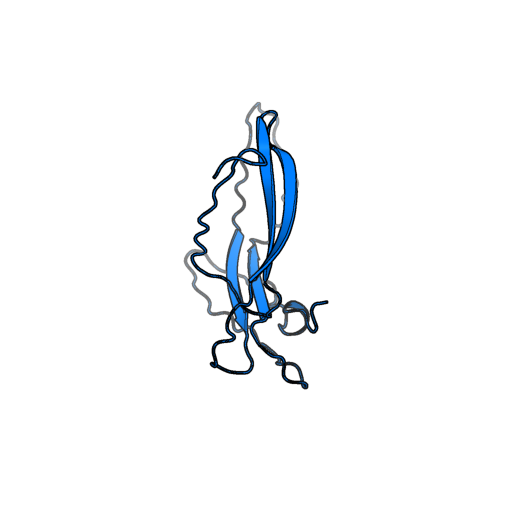1
ATOM 873 N N . THR A 1 115 ? -0.444 -8.597 -7.003 1.00 91.19 115 THR A N 1
ATOM 874 C CA . THR A 1 115 ? 0.598 -8.936 -6.027 1.00 91.19 115 THR A CA 1
ATOM 875 C C . THR A 1 115 ? 1.556 -7.775 -5.790 1.00 91.19 115 THR A C 1
ATOM 877 O O . THR A 1 115 ? 1.645 -6.842 -6.590 1.00 91.19 115 THR A O 1
ATOM 880 N N . PHE A 1 116 ? 2.300 -7.827 -4.690 1.00 90.56 116 PHE A N 1
ATOM 881 C CA . PHE A 1 116 ? 3.324 -6.829 -4.401 1.00 90.56 116 PHE A CA 1
ATOM 882 C C . PHE A 1 116 ? 4.642 -7.164 -5.086 1.00 90.56 116 PHE A C 1
ATOM 884 O O . PHE A 1 116 ? 5.088 -8.311 -5.089 1.00 90.56 116 PHE A O 1
ATOM 891 N N . VAL A 1 117 ? 5.323 -6.128 -5.574 1.00 91.75 117 VAL A N 1
ATOM 892 C CA . VAL A 1 117 ? 6.726 -6.225 -5.979 1.00 91.75 117 VAL A CA 1
ATOM 893 C C . VAL A 1 117 ? 7.588 -5.740 -4.825 1.00 91.75 117 VAL A C 1
ATOM 895 O O . VAL A 1 117 ? 7.729 -4.542 -4.593 1.00 91.75 117 VAL A O 1
ATOM 898 N N . ASN A 1 118 ? 8.158 -6.685 -4.084 1.00 87.31 118 ASN A N 1
ATOM 899 C CA . ASN A 1 118 ? 9.042 -6.383 -2.966 1.00 87.31 118 ASN A CA 1
ATOM 900 C C . ASN A 1 118 ? 10.499 -6.359 -3.436 1.00 87.31 118 ASN A C 1
ATOM 902 O O . ASN A 1 118 ? 10.916 -7.233 -4.189 1.00 87.31 118 ASN A O 1
ATOM 906 N N . GLN A 1 119 ? 11.273 -5.384 -2.949 1.00 89.44 119 GLN A N 1
ATOM 907 C CA . GLN A 1 119 ? 12.715 -5.264 -3.222 1.00 89.44 119 GLN A CA 1
ATOM 908 C C . GLN A 1 119 ? 13.057 -5.179 -4.723 1.00 89.44 119 GLN A C 1
ATOM 910 O O . GLN A 1 119 ? 13.997 -5.815 -5.196 1.00 89.44 119 GLN A O 1
ATOM 915 N N . LEU A 1 120 ? 12.296 -4.383 -5.480 1.00 91.44 120 LEU A N 1
ATOM 916 C CA . LEU A 1 120 ? 12.576 -4.145 -6.895 1.00 91.44 120 LEU A CA 1
ATOM 917 C C . LEU A 1 120 ? 13.956 -3.492 -7.081 1.00 91.44 120 LEU A C 1
ATOM 919 O O . LEU A 1 120 ? 14.221 -2.421 -6.535 1.00 91.44 120 LEU A O 1
ATOM 923 N N . ALA A 1 121 ? 14.796 -4.107 -7.912 1.00 92.44 121 ALA A N 1
ATOM 924 C CA . ALA A 1 121 ? 16.028 -3.524 -8.426 1.00 92.44 121 ALA A CA 1
ATOM 925 C C . ALA A 1 121 ? 15.922 -3.388 -9.949 1.00 92.44 121 ALA A C 1
ATOM 927 O O . ALA A 1 121 ? 15.511 -4.328 -10.629 1.00 92.44 121 ALA A O 1
ATOM 928 N N . VAL A 1 122 ? 16.286 -2.220 -10.479 1.00 91.19 122 VAL A N 1
ATOM 929 C CA . VAL A 1 122 ? 16.249 -1.925 -11.917 1.00 91.19 122 VAL A CA 1
ATOM 930 C C . VAL A 1 122 ? 17.650 -1.550 -12.377 1.00 91.19 122 VAL A C 1
ATOM 932 O O . VAL A 1 122 ? 18.252 -0.619 -11.847 1.00 91.19 122 VAL A O 1
ATOM 935 N N . GLU A 1 123 ? 18.152 -2.261 -13.382 1.00 93.06 123 GLU A N 1
ATOM 936 C CA . GLU A 1 123 ? 19.379 -1.916 -14.094 1.00 93.06 123 GLU A CA 1
ATOM 937 C C . GLU A 1 123 ? 19.005 -1.357 -15.470 1.00 93.06 123 GLU A C 1
ATOM 939 O O . GLU A 1 123 ? 18.299 -2.004 -16.243 1.00 93.06 123 GLU A O 1
ATOM 944 N N . ALA A 1 124 ? 19.447 -0.135 -15.771 1.00 90.44 124 ALA A N 1
ATOM 945 C CA . ALA A 1 124 ? 19.120 0.553 -17.014 1.00 90.44 124 ALA A CA 1
ATOM 946 C C . ALA A 1 124 ? 20.370 1.192 -17.624 1.00 90.44 124 ALA A C 1
ATOM 948 O O . ALA A 1 124 ? 21.226 1.720 -16.918 1.00 90.44 124 ALA A O 1
ATOM 949 N N . THR A 1 125 ? 20.459 1.172 -18.954 1.00 91.00 125 THR A N 1
ATOM 950 C CA . THR A 1 125 ? 21.538 1.822 -19.707 1.00 91.00 125 THR A CA 1
ATOM 951 C C . THR A 1 125 ? 20.938 2.784 -20.723 1.00 91.00 125 THR A C 1
ATOM 953 O O . THR A 1 125 ? 20.178 2.371 -21.596 1.00 91.00 125 THR A O 1
ATOM 956 N N . VAL A 1 126 ? 21.308 4.062 -20.638 1.00 88.75 126 VAL A N 1
ATOM 957 C CA . VAL A 1 126 ? 20.916 5.086 -21.615 1.00 88.75 126 VAL A CA 1
ATOM 958 C C . VAL A 1 126 ? 22.074 5.302 -22.581 1.00 88.75 126 VAL A C 1
ATOM 960 O O . VAL A 1 126 ? 23.193 5.585 -22.156 1.00 88.75 126 VAL A O 1
ATOM 963 N N . LYS A 1 127 ? 21.806 5.175 -23.881 1.00 90.50 127 LYS A N 1
ATOM 964 C CA . LYS A 1 127 ? 22.795 5.381 -24.946 1.00 90.50 127 LYS A CA 1
ATOM 965 C C . LYS A 1 127 ? 22.295 6.407 -25.945 1.00 90.50 127 LYS A C 1
ATOM 967 O O . LYS A 1 127 ? 21.090 6.569 -26.140 1.00 90.50 127 LYS A O 1
ATOM 972 N N . ARG A 1 128 ? 23.228 7.078 -26.618 1.00 89.19 128 ARG A N 1
ATOM 973 C CA . ARG 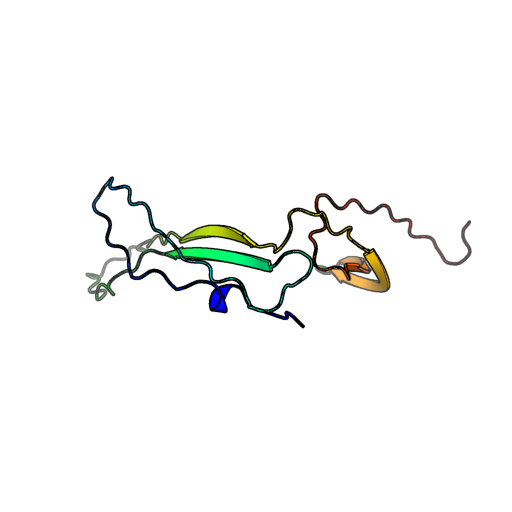A 1 128 ? 22.892 7.887 -27.786 1.00 89.19 128 ARG A CA 1
ATOM 974 C C . ARG A 1 128 ? 22.396 6.968 -28.902 1.00 89.19 128 ARG A C 1
ATOM 976 O O . ARG A 1 128 ? 22.935 5.882 -29.107 1.00 89.19 128 ARG A O 1
ATOM 983 N N . VAL A 1 129 ? 21.395 7.419 -29.655 1.00 83.12 129 VAL A N 1
ATOM 984 C CA . VAL A 1 129 ? 20.907 6.685 -30.830 1.00 83.12 129 VAL A CA 1
ATOM 985 C C . VAL A 1 129 ? 22.079 6.415 -31.785 1.00 83.12 129 VAL A C 1
ATOM 987 O O . VAL A 1 129 ? 22.721 7.352 -32.257 1.00 83.12 129 VAL A O 1
ATOM 990 N N . GLY A 1 130 ? 22.356 5.133 -32.047 1.00 82.19 130 GLY A N 1
ATOM 991 C CA . GLY A 1 130 ? 23.418 4.674 -32.953 1.00 82.19 130 GLY A CA 1
ATOM 992 C C . GLY A 1 130 ? 24.763 4.331 -32.299 1.00 82.19 130 GLY A C 1
ATOM 993 O O . GLY A 1 130 ? 25.665 3.873 -32.998 1.00 82.19 130 GLY A O 1
ATOM 994 N N . GLU A 1 131 ? 24.912 4.510 -30.987 1.00 79.50 131 GLU A N 1
ATOM 995 C CA . GLU A 1 131 ? 26.120 4.127 -30.248 1.00 79.50 131 GLU A CA 1
ATOM 996 C C . GLU A 1 131 ? 25.994 2.673 -29.749 1.00 79.50 131 GLU A C 1
ATOM 998 O O . GLU A 1 131 ? 25.007 2.325 -29.096 1.00 79.50 131 GLU A O 1
ATOM 1003 N N . LYS A 1 132 ? 26.951 1.806 -30.120 1.00 60.47 132 LYS A N 1
ATOM 1004 C CA . LYS A 1 132 ? 26.984 0.390 -29.705 1.00 60.47 132 LYS A CA 1
ATOM 1005 C C . LYS A 1 132 ? 27.378 0.245 -28.242 1.00 60.47 132 LYS A C 1
ATOM 1007 O O . LYS A 1 132 ? 28.395 0.841 -27.846 1.00 60.47 132 LYS A O 1
#

Sequence (132 aa):
TLIHSLDELMTPSEVITLAGNETKVIEITLQMPKDAFEGYLAGGLRITEVKEEEDSDAPGGEGVAIKNEFAHVVGVVVSNTRDSVQPELELLDVFADQLNYRNVISATLQNFTPTFVNQLAVEATVKRVGEK

Secondary structure (DSSP, 8-state):
--S--HHHHBPPPPPPP--TT--------B---SS--SS-EEEEEEEE-----------S-S--------EEEEEEEE-S-SPPPPP-EEEEEEEEEEETTEEEEEEEEEE-SSS---S---------TT--